Protein AF-A0A1M6YH19-F1 (afdb_monomer_lite)

Radius of gyration: 22.1 Å; chains: 1; bounding box: 50×41×59 Å

pLDDT: mean 83.83, std 13.68, range [42.66, 96.88]

Foldseek 3Di:
DDALVVVVVLVVLVFQFPDDALFWTWTAHQAPPGRDIDTGGPPDDRHRRPPVNPRDDPDDDDPDLLSLLVVLVVLCVVVVHDPQQLCVLLVHDPPPNVQSNDNPRPDDDDPSVSQSSCVSSPDDDDDGRDDDDSVRSRVNNVCNVVVVVVVVVVVVVVVCVVDDVVPDDDDPDDPPPPDDD

Sequence (181 aa):
MIDAKFLRTVQAAGWHIESASEEAVTGRCPAHGCQQCATLKPGGDIPAVDPDGHRDHRDIPVETFDDLRGHLRHRREQLGLTIKETEEIGGIAQDHLAKFEKDDSRRLPNAQTAIEWAQALGYEVVLRPGPMTALGLRTIADTRSKLKHRRRRFEIEAEWRAGPESERPKVGPKPKIYSSG

Secondary structure (DSSP, 8-state):
---HHHHHHHHHTTPEEEEE-SS-EEEE--STT---EEEE-TTS--PPP-TT--S---S----SHHHHHHHHHHHHHHTT--HHHHHHHHTPPTTSHHHHSSTT---PPPHHHHHHHHHHTTPPP-----PPPHHHHHHHHHHGGGHHHHHHHHHHHHHHHHS-GGGS---PPPP------

Organism: NCBI:txid337701

InterPro domains:
  IPR001387 Cro/C1-type, helix-turn-helix domain [PF01381] (72-124)
  IPR001387 Cro/C1-type, helix-turn-helix domain [PS50943] (72-128)
  IPR001387 Cro/C1-type, helix-turn-helix domain [SM00530] (71-128)
  IPR001387 Cro/C1-type, helix-turn-helix domain [cd00093] (72-125)
  IPR010982 Lambda repressor-like, DNA-binding domain superfamily [G3DSA:1.10.260.40] (62-127)
  IPR010982 Lambda repressor-like, DNA-binding domain superfamily [SSF47413] (67-125)

Structure (mmCIF, N/CA/C/O backbone):
data_AF-A0A1M6YH19-F1
#
_entry.id   AF-A0A1M6YH19-F1
#
loop_
_atom_site.group_PDB
_atom_site.id
_atom_site.type_symbol
_atom_site.label_atom_id
_atom_site.label_alt_id
_atom_site.label_comp_id
_atom_site.label_asym_id
_atom_site.label_entity_id
_atom_site.label_seq_id
_atom_site.pdbx_PDB_ins_code
_atom_site.Cartn_x
_atom_site.Cartn_y
_atom_site.Cartn_z
_atom_site.occupancy
_atom_site.B_iso_or_equiv
_atom_site.auth_seq_id
_atom_site.auth_comp_id
_atom_site.auth_asym_id
_atom_site.auth_atom_id
_atom_site.pdbx_PDB_model_num
ATOM 1 N N . MET A 1 1 ? -21.068 -2.373 22.839 1.00 74.00 1 MET A N 1
ATOM 2 C CA . MET A 1 1 ? -19.653 -1.994 22.644 1.00 74.00 1 MET A CA 1
ATOM 3 C C . MET A 1 1 ? -19.124 -2.773 21.454 1.00 74.00 1 MET A C 1
ATOM 5 O O . MET A 1 1 ? -19.485 -3.935 21.320 1.00 74.00 1 MET A O 1
ATOM 9 N N . ILE A 1 2 ? -18.340 -2.146 20.580 1.00 86.06 2 ILE A N 1
ATOM 10 C CA . ILE A 1 2 ? -17.706 -2.839 19.452 1.00 86.06 2 ILE A CA 1
ATOM 11 C C . ILE A 1 2 ? -16.665 -3.833 19.958 1.00 86.06 2 ILE A C 1
ATOM 13 O O . ILE A 1 2 ? -15.789 -3.471 20.741 1.00 86.06 2 ILE A O 1
ATOM 17 N N . ASP A 1 3 ? -16.737 -5.063 19.461 1.00 88.75 3 ASP A N 1
ATOM 18 C CA . ASP A 1 3 ? -15.756 -6.112 19.716 1.00 88.75 3 ASP A CA 1
ATOM 19 C C . ASP A 1 3 ? -15.116 -6.611 18.407 1.00 88.75 3 ASP A C 1
ATOM 21 O O . ASP A 1 3 ? -15.534 -6.273 17.295 1.00 88.75 3 ASP A O 1
ATOM 25 N N . ALA A 1 4 ? -14.070 -7.430 18.530 1.00 88.50 4 ALA A N 1
ATOM 26 C CA . ALA A 1 4 ? -13.365 -7.976 17.372 1.00 88.50 4 ALA A CA 1
ATOM 27 C C . ALA A 1 4 ? -14.233 -8.924 16.525 1.00 88.50 4 ALA A C 1
ATOM 29 O O . ALA A 1 4 ? -13.956 -9.097 15.338 1.00 88.50 4 ALA A O 1
ATOM 30 N N . LYS A 1 5 ? -15.267 -9.544 17.109 1.00 91.12 5 LYS A N 1
ATOM 31 C CA . LYS A 1 5 ? -16.179 -10.436 16.387 1.00 91.12 5 LYS A CA 1
ATOM 32 C C . LYS A 1 5 ? -17.040 -9.622 15.424 1.00 91.12 5 LYS A C 1
ATOM 34 O O . LYS A 1 5 ? -17.082 -9.950 14.244 1.00 91.12 5 LYS A O 1
ATOM 39 N N . PHE A 1 6 ? -17.626 -8.527 15.898 1.00 92.38 6 PHE A N 1
ATOM 40 C CA . PHE A 1 6 ? -18.400 -7.594 15.089 1.00 92.38 6 PHE A CA 1
ATOM 41 C C . PHE A 1 6 ? -17.571 -7.006 13.941 1.00 92.38 6 PHE A C 1
ATOM 43 O O . PHE A 1 6 ? -18.019 -7.016 12.798 1.00 92.38 6 PHE A O 1
ATOM 50 N N . LEU A 1 7 ? -16.335 -6.567 14.207 1.00 90.94 7 LEU A N 1
ATOM 51 C CA . LEU A 1 7 ? -15.454 -6.028 13.161 1.00 90.94 7 LEU A CA 1
ATOM 52 C C . LEU A 1 7 ? -15.162 -7.047 12.050 1.00 90.94 7 LEU A C 1
ATOM 54 O O . LEU A 1 7 ? -15.155 -6.691 10.873 1.00 90.94 7 LEU A O 1
ATOM 58 N N . ARG A 1 8 ? -14.967 -8.321 12.412 1.00 90.94 8 ARG A N 1
ATOM 59 C CA . ARG A 1 8 ? -14.806 -9.404 11.430 1.00 90.94 8 ARG A CA 1
ATOM 60 C C . ARG A 1 8 ? -16.075 -9.617 10.615 1.00 90.94 8 ARG A C 1
ATOM 62 O O . ARG A 1 8 ? -15.968 -9.823 9.415 1.00 90.94 8 ARG A O 1
ATOM 69 N N . THR A 1 9 ? -17.254 -9.546 11.234 1.00 91.31 9 THR A N 1
ATOM 70 C CA . THR A 1 9 ? -18.532 -9.646 10.511 1.00 91.31 9 THR A CA 1
ATOM 71 C C . THR A 1 9 ? -18.699 -8.504 9.508 1.00 91.31 9 THR A C 1
ATOM 73 O O . THR A 1 9 ? -19.100 -8.752 8.377 1.00 91.31 9 THR A O 1
ATOM 76 N N . VAL A 1 10 ? -18.321 -7.274 9.875 1.00 89.81 10 VAL A N 1
ATOM 77 C CA . VAL A 1 10 ? -18.332 -6.118 8.961 1.00 89.81 10 VAL A CA 1
ATOM 78 C C . VAL A 1 10 ? -17.432 -6.354 7.743 1.00 89.81 10 VAL A C 1
ATOM 80 O O . VAL A 1 10 ? -17.864 -6.133 6.615 1.00 89.81 10 VAL A O 1
ATOM 83 N N . GLN A 1 11 ? -16.208 -6.849 7.949 1.00 89.19 11 GLN A N 1
ATOM 84 C CA . GLN A 1 11 ? -15.308 -7.170 6.834 1.00 89.19 11 GLN A CA 1
ATOM 85 C C . GLN A 1 11 ? -15.783 -8.360 6.001 1.00 89.19 11 GLN A C 1
ATOM 87 O O . GLN A 1 11 ? -15.640 -8.337 4.784 1.00 89.19 11 GLN A O 1
ATOM 92 N N . ALA A 1 12 ? -16.360 -9.385 6.632 1.00 87.50 12 ALA A N 1
ATOM 93 C CA . ALA A 1 12 ? -16.920 -10.538 5.930 1.00 87.50 12 ALA A CA 1
ATOM 94 C C . ALA A 1 12 ? -18.102 -10.147 5.029 1.00 87.50 12 ALA A C 1
ATOM 96 O O . ALA A 1 12 ? -18.333 -10.793 4.016 1.00 87.50 12 ALA A O 1
ATOM 97 N N . ALA A 1 13 ? -18.808 -9.063 5.362 1.00 87.62 13 ALA A N 1
ATOM 98 C CA . ALA A 1 13 ? -19.829 -8.455 4.514 1.00 87.62 13 ALA A CA 1
ATOM 99 C C . ALA A 1 13 ? -19.253 -7.571 3.382 1.00 87.62 13 ALA A C 1
ATOM 101 O O . ALA A 1 13 ? -20.017 -6.912 2.682 1.00 87.62 13 ALA A O 1
ATOM 102 N N . GLY A 1 14 ? -17.926 -7.526 3.207 1.00 84.44 14 GLY A N 1
ATOM 103 C CA . GLY A 1 14 ? -17.247 -6.829 2.107 1.00 84.44 14 GLY A CA 1
ATOM 104 C C . GLY A 1 14 ? -16.881 -5.366 2.379 1.00 84.44 14 GLY A C 1
ATOM 105 O O . GLY A 1 14 ? -16.373 -4.685 1.490 1.00 84.44 14 GLY A O 1
ATOM 106 N N . TRP A 1 15 ? -17.110 -4.854 3.591 1.00 88.56 15 TRP A N 1
ATOM 107 C CA . TRP A 1 15 ? -16.772 -3.470 3.937 1.00 88.56 15 TRP A CA 1
ATOM 108 C C . TRP A 1 15 ? -15.300 -3.308 4.320 1.00 88.56 15 TRP A C 1
ATOM 110 O O . TRP A 1 15 ? -14.754 -4.069 5.123 1.00 88.56 15 TRP A O 1
ATOM 120 N N . HIS A 1 16 ? -14.675 -2.230 3.847 1.00 87.69 16 HIS A N 1
ATOM 121 C CA . HIS A 1 16 ? -13.377 -1.789 4.354 1.00 87.69 16 HIS A CA 1
ATOM 122 C C . HIS A 1 16 ? -13.573 -0.828 5.525 1.00 87.69 16 HIS A C 1
ATOM 124 O O . HIS A 1 16 ? -14.248 0.190 5.399 1.00 87.69 16 HIS A O 1
ATOM 130 N N . ILE A 1 17 ? -12.996 -1.14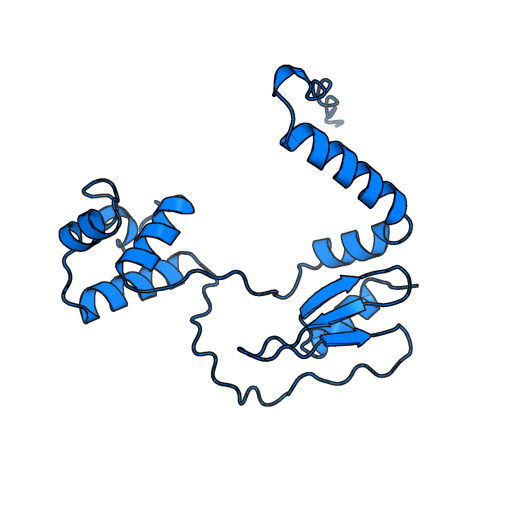7 6.683 1.00 89.81 17 ILE A N 1
ATOM 131 C CA . ILE A 1 17 ? -13.152 -0.330 7.892 1.00 89.81 17 ILE A CA 1
ATOM 132 C C . ILE A 1 17 ? -12.305 0.939 7.754 1.00 89.81 17 ILE A C 1
ATOM 134 O O . ILE A 1 17 ? -11.082 0.866 7.692 1.00 89.81 17 ILE A O 1
ATOM 138 N N . GLU A 1 18 ? -12.957 2.100 7.752 1.00 89.31 18 GLU A N 1
ATOM 139 C CA . GLU A 1 18 ? -12.299 3.4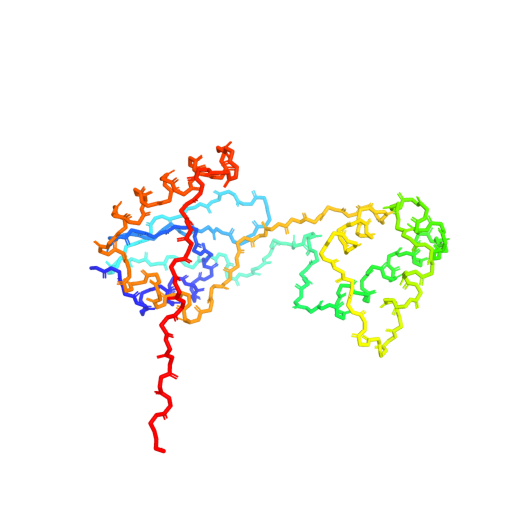10 7.671 1.00 89.31 18 GLU A CA 1
ATOM 140 C C . GLU A 1 18 ? -12.120 4.032 9.059 1.00 89.31 18 GLU A C 1
ATOM 142 O O . GLU A 1 18 ? -11.058 4.552 9.400 1.00 89.31 18 GLU A O 1
ATOM 147 N N . SER A 1 19 ? -13.152 3.946 9.901 1.00 88.00 19 SER A N 1
ATOM 148 C CA . SER A 1 19 ? -13.080 4.415 11.281 1.00 88.00 19 SER A CA 1
ATOM 149 C C . SER A 1 19 ? -13.955 3.579 12.212 1.00 88.00 19 SER A C 1
ATOM 151 O O . SER A 1 19 ? -14.875 2.887 11.782 1.00 88.00 19 SER A O 1
ATOM 153 N N . ALA A 1 20 ? -13.654 3.618 13.509 1.00 90.19 20 ALA A N 1
ATOM 154 C CA . ALA A 1 20 ? -14.432 2.921 14.526 1.00 90.19 20 ALA A CA 1
ATOM 155 C C . ALA A 1 20 ? -14.441 3.717 15.835 1.00 90.19 20 ALA A C 1
ATOM 157 O O . ALA A 1 20 ? -13.387 4.171 16.294 1.00 90.19 20 ALA A O 1
ATOM 158 N N . SER A 1 21 ? -15.620 3.850 16.437 1.00 89.50 21 SER A N 1
ATOM 159 C CA . SER A 1 21 ? -15.849 4.371 17.787 1.00 89.50 21 SER A CA 1
ATOM 160 C C . SER A 1 21 ? -16.115 3.218 18.769 1.00 89.50 21 SER A C 1
ATOM 162 O O . SER A 1 21 ? -15.846 2.059 18.460 1.00 89.50 21 SER A O 1
ATOM 164 N N . GLU A 1 22 ? -16.597 3.514 19.977 1.00 86.75 22 GLU A N 1
ATOM 165 C CA . GLU A 1 22 ? -17.048 2.483 20.928 1.00 86.75 22 GLU A CA 1
ATOM 166 C C . GLU A 1 22 ? -18.393 1.851 20.527 1.00 86.75 22 GLU A C 1
ATOM 168 O O . GLU A 1 22 ? -18.704 0.727 20.937 1.00 86.75 22 GLU A O 1
ATOM 173 N N . GLU A 1 23 ? -19.176 2.559 19.708 1.00 89.81 23 GLU A N 1
ATOM 174 C CA . GLU A 1 23 ? -20.575 2.236 19.405 1.00 89.81 23 GLU A CA 1
ATOM 175 C C . GLU A 1 23 ? -20.832 1.911 17.931 1.00 89.81 23 GLU A C 1
ATOM 177 O O . GLU A 1 23 ? -21.766 1.169 17.632 1.00 89.81 23 GLU A O 1
ATOM 182 N N . ALA A 1 24 ? -20.033 2.454 17.008 1.00 92.06 24 ALA A N 1
ATOM 183 C CA . ALA A 1 24 ? -20.241 2.295 15.572 1.00 92.06 24 ALA A CA 1
ATOM 184 C C . ALA A 1 24 ? -18.934 2.222 14.765 1.00 92.06 24 ALA A C 1
ATOM 186 O O . ALA A 1 24 ? -17.888 2.728 15.178 1.00 92.06 24 ALA A O 1
ATOM 187 N N . VAL A 1 25 ? -19.007 1.580 13.603 1.00 93.00 25 VAL A N 1
ATOM 188 C CA . VAL A 1 25 ? -17.930 1.449 12.616 1.00 93.00 25 VAL A CA 1
ATOM 189 C C . VAL A 1 25 ? -18.372 2.113 11.327 1.00 93.00 25 VAL A C 1
ATOM 191 O O . VAL A 1 25 ? -19.462 1.837 10.840 1.00 93.00 25 VAL A O 1
ATOM 194 N N . THR A 1 26 ? -17.524 2.959 10.758 1.00 92.44 26 THR A N 1
ATOM 195 C CA . THR A 1 26 ? -17.707 3.455 9.395 1.00 92.44 26 THR A CA 1
ATOM 196 C C . THR A 1 26 ? -16.995 2.505 8.441 1.00 92.44 26 THR A C 1
ATOM 198 O O . THR A 1 26 ? -15.766 2.394 8.473 1.00 92.44 26 THR A O 1
ATOM 201 N N . GLY A 1 27 ? -17.775 1.798 7.628 1.00 89.69 27 GLY A N 1
ATOM 202 C CA . GLY A 1 27 ? -17.296 0.978 6.521 1.00 89.69 27 GLY A CA 1
ATOM 203 C C . GLY A 1 27 ? -17.387 1.742 5.202 1.00 89.69 27 GLY A C 1
ATOM 204 O O . GLY A 1 27 ? -18.356 2.462 4.975 1.00 89.69 27 GLY A O 1
ATOM 205 N N . ARG A 1 28 ? -16.405 1.564 4.320 1.00 86.12 28 ARG A N 1
ATOM 206 C CA . ARG A 1 28 ? -16.368 2.107 2.959 1.00 86.12 28 ARG A CA 1
ATOM 207 C C . ARG A 1 28 ? -16.460 0.975 1.937 1.00 86.12 28 ARG A C 1
ATOM 209 O O . ARG A 1 28 ? -15.883 -0.095 2.140 1.00 86.12 28 ARG A O 1
ATOM 216 N N . CYS A 1 29 ? -17.186 1.222 0.851 1.00 84.12 29 CYS A N 1
ATOM 217 C CA . CYS A 1 29 ? -17.247 0.308 -0.285 1.00 84.12 29 CYS A CA 1
ATOM 218 C C . CYS A 1 29 ? -15.858 0.196 -0.960 1.00 84.12 29 CYS A C 1
ATOM 220 O O . CYS A 1 29 ? -15.220 1.223 -1.196 1.00 84.12 29 CYS A O 1
ATOM 222 N N . PRO A 1 30 ? -15.378 -1.015 -1.291 1.00 75.25 30 PRO A N 1
ATOM 223 C CA . PRO A 1 30 ? -14.093 -1.235 -1.951 1.00 75.25 30 PRO A CA 1
ATOM 224 C C . PRO A 1 30 ? -14.108 -0.907 -3.454 1.00 75.25 30 PRO A C 1
ATOM 226 O O . PRO A 1 30 ? -13.043 -0.841 -4.067 1.00 75.25 30 PRO A O 1
ATOM 229 N N . ALA A 1 31 ? -15.285 -0.720 -4.063 1.00 72.69 31 ALA A N 1
ATOM 230 C CA . ALA A 1 31 ? -15.406 -0.476 -5.496 1.00 72.69 31 ALA A CA 1
ATOM 231 C C . ALA A 1 31 ? -14.846 0.897 -5.907 1.00 72.69 31 ALA A C 1
ATOM 233 O O . ALA A 1 31 ? -15.076 1.912 -5.245 1.00 72.69 31 ALA A O 1
ATOM 234 N N . HIS A 1 32 ? -14.149 0.936 -7.044 1.00 64.38 32 HIS A N 1
ATOM 235 C CA . HIS A 1 32 ? -13.526 2.154 -7.562 1.00 64.38 32 HIS A CA 1
ATOM 236 C C . HIS A 1 32 ? -14.574 3.233 -7.889 1.00 64.38 32 HIS A C 1
ATOM 238 O O . HIS A 1 32 ? -15.628 2.948 -8.457 1.00 64.38 32 HIS A O 1
ATOM 244 N N . GLY A 1 33 ? -14.297 4.482 -7.500 1.00 61.66 33 GLY A N 1
ATOM 245 C CA . GLY A 1 33 ? -15.217 5.614 -7.667 1.00 61.66 33 GLY A CA 1
ATOM 246 C C . GLY A 1 33 ? -16.463 5.572 -6.770 1.00 61.66 33 GLY A C 1
ATOM 247 O O . GLY A 1 33 ? -17.231 6.533 -6.747 1.00 61.66 33 GLY A O 1
ATOM 248 N N . CYS A 1 34 ? -16.666 4.501 -5.995 1.00 71.88 34 CYS A N 1
ATOM 249 C CA . CYS A 1 34 ? -17.765 4.415 -5.048 1.00 71.88 34 CYS A CA 1
ATOM 250 C C . CYS A 1 34 ? -17.408 5.178 -3.768 1.00 71.88 34 CYS A C 1
ATOM 252 O O . CYS A 1 34 ? -16.523 4.792 -3.008 1.00 71.88 34 CYS A O 1
ATOM 254 N N . GLN A 1 35 ? -18.122 6.270 -3.504 1.00 74.25 35 GLN A N 1
ATOM 255 C CA . GLN A 1 35 ? -17.960 7.051 -2.272 1.00 74.25 35 GLN A CA 1
ATOM 256 C C . GLN A 1 35 ? -18.895 6.584 -1.148 1.00 74.25 35 GLN A C 1
ATOM 258 O O . GLN A 1 35 ? -18.994 7.233 -0.106 1.00 74.25 35 GLN A O 1
ATOM 263 N N . GLN A 1 36 ? -19.592 5.463 -1.347 1.00 82.31 36 GLN A N 1
ATOM 264 C CA . GLN A 1 36 ? -20.559 4.972 -0.380 1.00 82.31 36 GLN A CA 1
ATOM 265 C C . GLN A 1 36 ? -19.860 4.535 0.909 1.00 82.31 36 GLN A C 1
ATOM 267 O O . GLN A 1 36 ? -18.978 3.670 0.913 1.00 82.31 36 GLN A O 1
ATOM 272 N N . CYS A 1 37 ? -20.305 5.139 2.006 1.00 86.38 37 CYS A N 1
ATOM 273 C CA . CYS A 1 37 ? -19.888 4.823 3.360 1.00 86.38 37 CYS A CA 1
ATOM 274 C C . CYS A 1 37 ? -21.126 4.460 4.184 1.00 86.38 37 CYS A C 1
ATOM 276 O O . CYS A 1 37 ? -22.186 5.066 4.017 1.00 86.38 37 CYS A O 1
ATOM 278 N N . ALA A 1 38 ? -20.993 3.486 5.076 1.00 89.69 38 ALA A N 1
ATOM 279 C CA . ALA A 1 38 ? -22.058 3.040 5.962 1.00 89.69 38 ALA A CA 1
ATOM 280 C C . ALA A 1 38 ? -21.597 3.093 7.418 1.00 89.69 38 ALA A C 1
ATOM 282 O O . ALA A 1 38 ? -20.497 2.651 7.750 1.00 89.69 38 ALA A O 1
ATOM 283 N N . THR A 1 39 ? -22.458 3.607 8.297 1.00 93.56 39 THR A N 1
ATOM 284 C CA . THR A 1 39 ? -22.249 3.561 9.749 1.00 93.56 39 THR A CA 1
ATOM 285 C C . THR A 1 39 ? -22.956 2.333 10.310 1.00 93.56 39 THR A C 1
ATOM 287 O O . THR A 1 39 ? -24.181 2.289 10.382 1.00 93.56 39 THR A O 1
ATOM 290 N N . LEU A 1 40 ? -22.173 1.340 10.714 1.00 93.56 40 LEU A N 1
ATOM 291 C CA . LEU A 1 40 ? -22.609 0.018 11.147 1.00 93.56 40 LEU A CA 1
ATOM 292 C C . LEU A 1 40 ? -22.526 -0.083 12.673 1.00 93.56 40 LEU A C 1
ATOM 294 O O . LEU A 1 40 ? -21.518 0.303 13.270 1.00 93.56 40 LEU A O 1
ATOM 298 N N . LYS A 1 41 ? -23.571 -0.615 13.313 1.00 93.50 41 LYS A N 1
ATOM 299 C CA . LYS A 1 41 ? -23.663 -0.750 14.777 1.00 93.50 41 LYS A CA 1
ATOM 300 C C . LYS A 1 41 ? -23.808 -2.219 15.193 1.00 93.50 41 LYS A C 1
ATOM 302 O O . LYS A 1 41 ? -24.486 -2.968 14.490 1.00 93.50 41 LYS A O 1
ATOM 307 N N . PRO A 1 42 ? -23.233 -2.640 16.335 1.00 90.38 42 PRO A N 1
ATOM 308 C CA . PRO A 1 42 ? -23.459 -3.977 16.876 1.00 90.38 42 PRO A CA 1
ATOM 309 C C . PRO A 1 42 ? -24.952 -4.264 17.087 1.00 90.38 42 PRO A C 1
ATOM 311 O O . PRO A 1 42 ? -25.662 -3.436 17.653 1.00 90.38 42 PRO A O 1
ATOM 314 N N . GLY A 1 43 ? -25.411 -5.438 16.647 1.00 87.19 43 GLY A N 1
ATOM 315 C CA . GLY A 1 43 ? -26.811 -5.868 16.759 1.00 87.19 43 GLY A CA 1
ATOM 316 C C . GLY A 1 43 ? -27.756 -5.320 15.683 1.00 87.19 43 GLY A C 1
ATOM 317 O O . GLY A 1 43 ? -28.916 -5.715 15.670 1.00 87.19 43 GLY A O 1
ATOM 318 N N . GLY A 1 44 ? -27.285 -4.440 14.792 1.00 86.12 44 GLY A N 1
ATOM 319 C CA . GLY A 1 44 ? -28.023 -4.033 13.594 1.00 86.12 44 GLY A CA 1
ATOM 320 C C . GLY A 1 44 ? -27.678 -4.893 12.378 1.00 86.12 44 GLY A C 1
ATOM 321 O O . GLY A 1 44 ? -26.650 -5.576 12.367 1.00 86.12 44 GLY A O 1
ATOM 322 N N . ASP A 1 45 ? -28.514 -4.818 11.343 1.00 87.62 45 ASP A N 1
ATOM 323 C CA . ASP A 1 45 ? -28.252 -5.486 10.069 1.00 87.62 45 ASP A CA 1
ATOM 324 C C . ASP A 1 45 ? -27.013 -4.892 9.388 1.00 87.62 45 ASP A C 1
ATOM 326 O O . ASP A 1 45 ? -26.866 -3.672 9.259 1.00 87.62 45 ASP A O 1
ATOM 330 N N . ILE A 1 46 ? -26.110 -5.770 8.946 1.00 90.00 46 ILE A N 1
ATOM 331 C CA . ILE A 1 46 ? -24.927 -5.401 8.167 1.00 90.00 46 ILE A CA 1
ATOM 332 C C . ILE A 1 46 ? -25.224 -5.767 6.709 1.00 90.00 46 ILE A C 1
ATOM 334 O O . ILE A 1 46 ? -25.170 -6.951 6.373 1.00 90.00 46 ILE A O 1
ATOM 338 N N . PRO A 1 47 ? -25.552 -4.794 5.840 1.00 88.31 47 PRO A N 1
ATOM 339 C CA . PRO A 1 47 ? -25.801 -5.084 4.435 1.00 88.31 47 PRO A CA 1
ATOM 340 C C . PRO A 1 47 ? -24.518 -5.590 3.775 1.00 88.31 47 PRO A C 1
ATOM 342 O O . PRO A 1 47 ? -23.433 -5.069 4.046 1.00 88.31 47 PRO A O 1
ATOM 345 N N . ALA A 1 48 ? -24.644 -6.580 2.893 1.00 85.00 48 ALA A N 1
ATOM 346 C CA . ALA A 1 48 ? -23.536 -6.996 2.047 1.00 85.00 48 ALA A CA 1
ATOM 347 C C . ALA A 1 48 ? -23.184 -5.864 1.072 1.00 85.00 48 ALA A C 1
ATOM 349 O O . ALA A 1 48 ? -24.064 -5.267 0.447 1.00 85.00 48 ALA A O 1
ATOM 350 N N . VAL A 1 49 ? -21.895 -5.558 0.951 1.00 79.94 49 VAL A N 1
ATOM 351 C CA . VAL A 1 49 ? -21.381 -4.783 -0.176 1.00 79.94 49 VAL A CA 1
ATOM 352 C C . VAL A 1 49 ? -21.535 -5.644 -1.425 1.00 79.94 49 VAL A C 1
ATOM 354 O O . VAL A 1 49 ? -21.154 -6.807 -1.372 1.00 79.94 49 VAL A O 1
ATOM 357 N N . ASP A 1 50 ? -22.102 -5.058 -2.490 1.00 69.50 50 ASP A N 1
ATOM 358 C CA . ASP A 1 50 ? -22.272 -5.614 -3.847 1.00 69.50 50 ASP A CA 1
ATOM 359 C C . ASP A 1 50 ? -21.557 -6.973 -4.053 1.00 69.50 50 ASP A C 1
ATOM 361 O O . ASP A 1 50 ? -20.343 -6.994 -4.285 1.00 69.50 50 ASP A O 1
ATOM 365 N N . PRO A 1 51 ? -22.276 -8.099 -3.879 1.00 52.44 51 PRO A N 1
ATOM 366 C CA . PRO A 1 51 ? -21.672 -9.427 -3.777 1.00 52.44 51 PRO A CA 1
ATOM 367 C C . PRO A 1 51 ? -21.111 -9.935 -5.108 1.00 52.44 51 PRO A C 1
ATOM 369 O O . PRO A 1 51 ? -20.274 -10.837 -5.107 1.00 52.44 51 PRO A O 1
ATOM 372 N N . ASP A 1 52 ? -21.542 -9.348 -6.226 1.00 51.19 52 ASP A N 1
ATOM 373 C CA . ASP A 1 52 ? -21.252 -9.854 -7.565 1.00 51.19 52 ASP A CA 1
ATOM 374 C C . ASP A 1 52 ? -20.025 -9.188 -8.206 1.00 51.19 52 ASP A C 1
ATOM 376 O O . ASP A 1 52 ? -19.636 -9.537 -9.320 1.00 51.19 52 ASP A O 1
ATOM 380 N N . GLY A 1 53 ? -19.385 -8.230 -7.519 1.00 53.00 53 GLY A N 1
ATOM 381 C CA . GLY A 1 53 ? -18.091 -7.676 -7.934 1.00 53.00 53 GLY A CA 1
ATOM 382 C C . GLY A 1 53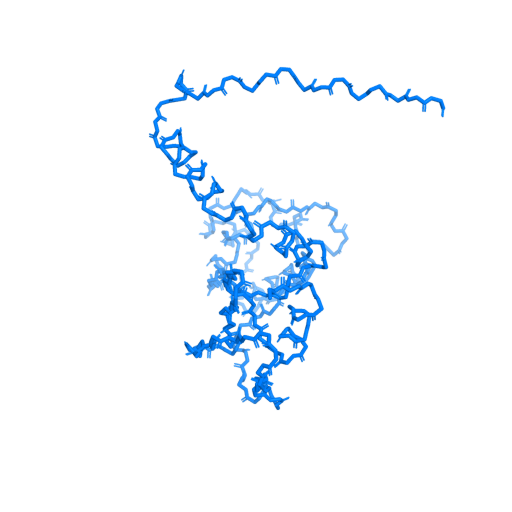 ? -18.087 -7.032 -9.327 1.00 53.00 53 GLY A C 1
ATOM 383 O O . GLY A 1 53 ? -17.021 -6.794 -9.885 1.00 53.00 53 GLY A O 1
ATOM 384 N N . HIS A 1 54 ? -19.261 -6.716 -9.888 1.00 51.50 54 HIS A N 1
ATOM 385 C CA . HIS A 1 54 ? -19.457 -6.269 -11.273 1.00 51.50 54 HIS A CA 1
ATOM 386 C C . HIS A 1 54 ? -18.860 -4.891 -11.608 1.00 51.50 54 HIS A C 1
ATOM 388 O O . HIS A 1 54 ? -19.122 -4.332 -12.672 1.00 51.50 54 HIS A O 1
ATOM 394 N N . ARG A 1 55 ? -18.061 -4.306 -10.716 1.00 52.22 55 ARG A N 1
ATOM 395 C CA . ARG A 1 55 ? -17.412 -3.016 -10.937 1.00 52.22 55 ARG A CA 1
ATOM 396 C C . ARG A 1 55 ? -15.935 -3.259 -11.171 1.00 52.22 55 ARG A C 1
ATOM 398 O O . ARG A 1 55 ? -15.150 -3.207 -10.227 1.00 52.22 55 ARG A O 1
ATOM 405 N N . ASP A 1 56 ? -15.619 -3.522 -12.439 1.00 49.97 56 ASP A N 1
ATOM 406 C CA . ASP A 1 56 ? -14.270 -3.656 -12.989 1.00 49.97 56 ASP A CA 1
ATOM 407 C C . ASP A 1 56 ? -13.289 -2.739 -12.257 1.00 49.97 56 ASP A C 1
ATOM 409 O O . ASP A 1 56 ? -13.332 -1.505 -12.363 1.00 49.97 56 ASP A O 1
ATOM 413 N N . HIS A 1 57 ? -12.390 -3.350 -11.494 1.00 52.34 57 HIS A N 1
ATOM 414 C CA . HIS A 1 57 ? -11.248 -2.639 -10.960 1.00 52.34 57 HIS A CA 1
ATOM 415 C C . HIS A 1 57 ? -10.351 -2.287 -12.151 1.00 52.34 57 HIS A C 1
ATOM 417 O O . HIS A 1 57 ? -9.622 -3.127 -12.662 1.00 52.34 57 HIS A O 1
ATOM 423 N N . ARG A 1 58 ? -10.400 -1.027 -12.604 1.00 60.34 58 ARG A N 1
ATOM 424 C CA . ARG A 1 58 ? -9.368 -0.470 -13.503 1.00 60.34 58 ARG A CA 1
ATOM 425 C C . ARG A 1 58 ? -7.978 -0.478 -12.857 1.00 60.34 58 ARG A C 1
ATOM 427 O O . ARG A 1 58 ? -6.975 -0.342 -13.547 1.00 60.34 58 ARG A O 1
ATOM 434 N N . ASP A 1 59 ? -7.945 -0.628 -11.539 1.00 73.88 59 ASP A N 1
ATOM 435 C CA . ASP A 1 59 ? -6.744 -0.628 -10.728 1.00 73.88 59 ASP A CA 1
ATOM 436 C C . ASP A 1 59 ? -6.148 -2.034 -10.642 1.00 73.88 59 ASP A C 1
ATOM 438 O O . ASP A 1 59 ? -6.866 -3.009 -10.422 1.00 73.88 59 ASP A O 1
ATOM 442 N N . 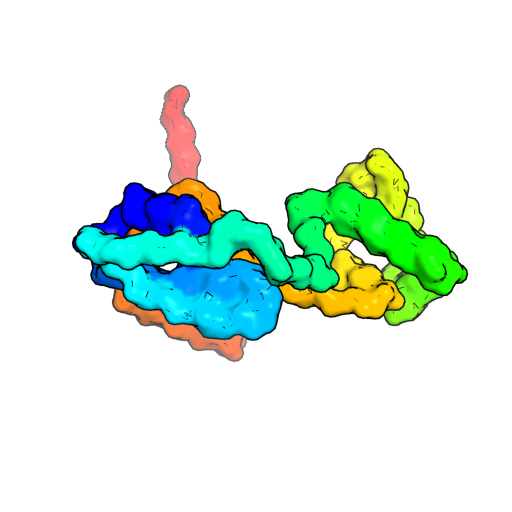ILE A 1 60 ? -4.823 -2.126 -10.732 1.00 81.44 60 ILE A N 1
ATOM 443 C CA . ILE A 1 60 ? -4.098 -3.389 -10.590 1.00 81.44 60 ILE A CA 1
ATOM 444 C C . ILE A 1 60 ? -3.812 -3.641 -9.102 1.00 81.44 60 ILE A C 1
ATOM 446 O O . ILE A 1 60 ? -3.076 -2.860 -8.492 1.00 81.44 60 ILE A O 1
ATOM 450 N N . PRO A 1 61 ? -4.381 -4.694 -8.484 1.00 84.44 61 PRO A N 1
ATOM 451 C CA . PRO A 1 61 ? -3.995 -5.078 -7.135 1.00 84.44 61 PRO A CA 1
ATOM 452 C C . PRO A 1 61 ? -2.564 -5.625 -7.146 1.00 84.44 61 PRO A C 1
ATOM 454 O O . PRO A 1 61 ? -2.191 -6.412 -8.012 1.00 84.44 61 PRO A O 1
ATOM 457 N N . VAL A 1 62 ? -1.771 -5.200 -6.168 1.00 88.81 62 VAL A N 1
ATOM 458 C CA . VAL A 1 62 ? -0.389 -5.640 -5.970 1.00 88.81 62 VAL A CA 1
ATOM 459 C C . VAL A 1 62 ? -0.279 -6.147 -4.539 1.00 88.81 62 VAL A C 1
ATOM 461 O O . VAL A 1 62 ? -0.409 -5.361 -3.598 1.00 88.81 62 VAL A O 1
ATOM 464 N N . GLU A 1 63 ? -0.069 -7.451 -4.368 1.00 88.06 63 GLU A N 1
ATOM 465 C CA . GLU A 1 63 ? 0.071 -8.077 -3.046 1.00 88.06 63 GLU A CA 1
ATOM 466 C C . GLU A 1 63 ? 1.541 -8.270 -2.671 1.00 88.06 63 GLU A C 1
ATOM 468 O O . GLU A 1 63 ? 1.924 -8.146 -1.505 1.00 88.06 63 GLU A O 1
ATOM 473 N N . THR A 1 64 ? 2.378 -8.533 -3.673 1.00 90.12 64 THR A N 1
ATOM 474 C CA . THR A 1 64 ? 3.808 -8.778 -3.518 1.00 90.12 64 THR A CA 1
ATOM 475 C C . THR A 1 64 ? 4.638 -7.868 -4.416 1.00 90.12 64 THR A C 1
ATOM 477 O O . THR A 1 64 ? 4.162 -7.275 -5.386 1.00 90.12 64 THR A O 1
ATOM 480 N N . PHE A 1 65 ? 5.932 -7.765 -4.108 1.00 90.19 65 PHE A N 1
ATOM 481 C CA . PHE A 1 65 ? 6.858 -7.081 -5.006 1.00 90.19 65 PHE A CA 1
ATOM 482 C C . PHE A 1 65 ? 7.002 -7.807 -6.351 1.00 90.19 65 PHE A C 1
ATOM 484 O O . PHE A 1 65 ? 7.206 -7.153 -7.371 1.00 90.19 65 PHE A O 1
ATOM 491 N N . ASP A 1 66 ? 6.864 -9.133 -6.377 1.00 90.19 66 ASP A N 1
ATOM 492 C CA . ASP A 1 66 ? 6.961 -9.902 -7.616 1.00 90.19 66 ASP A CA 1
ATOM 493 C C . ASP A 1 66 ? 5.815 -9.571 -8.576 1.00 90.19 66 ASP A C 1
ATOM 495 O O . ASP A 1 66 ? 6.067 -9.426 -9.777 1.00 90.19 66 ASP A O 1
ATOM 499 N N . ASP A 1 67 ? 4.605 -9.347 -8.047 1.00 90.94 67 ASP A N 1
ATOM 500 C CA . ASP A 1 67 ? 3.451 -8.871 -8.821 1.00 90.94 67 ASP A CA 1
ATOM 501 C C . ASP A 1 67 ? 3.744 -7.499 -9.435 1.00 90.94 67 ASP A C 1
ATOM 503 O O . ASP A 1 67 ? 3.587 -7.301 -10.643 1.00 90.94 67 ASP A O 1
ATOM 507 N N . LEU A 1 68 ? 4.241 -6.563 -8.613 1.00 92.88 68 LEU A N 1
ATOM 508 C CA . LEU A 1 68 ? 4.606 -5.217 -9.055 1.00 92.88 68 LEU A CA 1
ATOM 509 C C . LEU A 1 68 ? 5.662 -5.268 -10.161 1.00 92.88 68 LEU A C 1
ATOM 511 O O . LEU A 1 68 ? 5.495 -4.663 -11.216 1.00 92.88 68 LEU A O 1
ATOM 515 N N . ARG A 1 69 ? 6.746 -6.013 -9.929 1.00 93.44 69 ARG A N 1
ATOM 516 C CA . ARG A 1 69 ? 7.859 -6.177 -10.867 1.00 93.44 69 ARG A CA 1
ATOM 517 C C . ARG A 1 69 ? 7.378 -6.755 -12.191 1.00 93.44 69 ARG A C 1
ATOM 519 O O . ARG A 1 69 ? 7.742 -6.235 -13.243 1.00 93.44 69 ARG A O 1
ATOM 526 N N . GLY A 1 70 ? 6.600 -7.838 -12.149 1.00 93.31 70 GLY A N 1
ATOM 527 C CA . GLY A 1 70 ? 6.046 -8.469 -13.344 1.00 93.31 70 GLY A CA 1
ATOM 528 C C . GLY A 1 70 ? 5.203 -7.485 -14.149 1.00 93.31 70 GLY A C 1
ATOM 529 O O . GLY A 1 70 ? 5.394 -7.353 -15.358 1.00 93.31 70 GLY A O 1
ATOM 530 N N . HIS A 1 71 ? 4.348 -6.731 -13.461 1.00 94.25 71 HIS A N 1
ATOM 531 C CA . HIS A 1 71 ? 3.469 -5.755 -14.086 1.00 94.25 71 HIS A CA 1
ATOM 532 C C . HIS A 1 71 ? 4.225 -4.577 -14.717 1.00 94.25 71 HIS A C 1
ATOM 534 O O . HIS A 1 71 ? 4.019 -4.266 -15.891 1.00 94.25 71 HIS A O 1
ATOM 540 N N . LEU A 1 72 ? 5.128 -3.938 -13.968 1.00 95.25 72 LEU A N 1
ATOM 541 C CA . LEU A 1 72 ? 5.877 -2.773 -14.445 1.00 95.25 72 LEU A CA 1
ATOM 542 C C . LEU A 1 72 ? 6.833 -3.135 -15.588 1.00 95.25 72 LEU A C 1
ATOM 544 O O . LEU A 1 72 ? 6.896 -2.410 -16.579 1.00 95.25 72 LEU A O 1
ATOM 548 N N . ARG A 1 73 ? 7.509 -4.288 -15.516 1.00 95.81 73 ARG A N 1
ATOM 549 C CA . ARG A 1 73 ? 8.332 -4.799 -16.625 1.00 95.81 73 ARG A CA 1
ATOM 550 C C . ARG A 1 73 ? 7.500 -5.016 -17.884 1.00 95.81 73 ARG A C 1
ATOM 552 O O . ARG A 1 73 ? 7.864 -4.521 -18.948 1.00 95.81 73 ARG A O 1
ATOM 559 N N . HIS A 1 74 ? 6.362 -5.699 -17.757 1.00 95.12 74 HIS A N 1
ATOM 560 C CA . HIS A 1 74 ? 5.477 -5.931 -18.893 1.00 95.12 74 HIS A CA 1
ATOM 561 C C . HIS A 1 74 ? 4.997 -4.611 -19.506 1.00 95.12 74 HIS A C 1
ATOM 563 O O . HIS A 1 74 ? 5.009 -4.451 -20.725 1.00 95.12 74 HIS A O 1
ATOM 569 N N . ARG A 1 75 ? 4.635 -3.626 -18.674 1.00 94.62 75 ARG A N 1
ATOM 570 C CA . ARG A 1 75 ? 4.240 -2.299 -19.153 1.00 94.62 75 ARG A CA 1
ATOM 571 C C . ARG A 1 75 ? 5.373 -1.589 -19.890 1.00 94.62 75 ARG A C 1
ATOM 573 O O . ARG A 1 75 ? 5.130 -1.023 -20.953 1.00 94.62 75 ARG A O 1
ATOM 580 N N . ARG A 1 76 ? 6.592 -1.618 -19.350 1.00 96.88 76 ARG A N 1
ATOM 581 C CA . ARG A 1 76 ? 7.778 -1.041 -19.998 1.00 96.88 76 ARG A CA 1
ATOM 582 C C . ARG A 1 76 ? 7.980 -1.630 -21.395 1.00 96.88 76 ARG A C 1
ATOM 584 O O . ARG A 1 76 ? 8.168 -0.886 -22.354 1.00 96.88 76 ARG A O 1
ATOM 591 N N . GLU A 1 77 ? 7.882 -2.952 -21.514 1.00 96.69 77 GLU A N 1
ATOM 592 C CA . GLU A 1 77 ? 8.000 -3.671 -22.787 1.00 96.69 77 GLU A CA 1
ATOM 593 C C . GLU A 1 77 ? 6.870 -3.322 -23.764 1.00 96.69 77 GLU A C 1
ATOM 595 O O . GLU A 1 77 ? 7.138 -3.083 -24.939 1.00 96.69 77 GLU A O 1
ATOM 600 N N . GLN A 1 78 ? 5.625 -3.201 -23.288 1.00 94.44 78 GLN A N 1
ATOM 601 C CA . GLN A 1 78 ? 4.495 -2.742 -24.108 1.00 94.44 78 GLN A CA 1
ATOM 602 C C . GLN A 1 78 ? 4.686 -1.322 -24.654 1.00 94.44 78 GLN A C 1
ATOM 604 O O . GLN A 1 78 ? 4.235 -1.021 -25.756 1.00 94.44 78 GLN A O 1
ATOM 609 N N . LEU A 1 79 ? 5.325 -0.444 -23.878 1.00 91.06 79 LEU A N 1
ATOM 610 C CA . LEU A 1 79 ? 5.642 0.925 -24.285 1.00 91.06 79 LEU A CA 1
ATOM 611 C C . LEU A 1 79 ? 6.882 1.004 -25.190 1.00 91.06 79 LEU A C 1
ATOM 613 O O . LEU A 1 79 ? 7.198 2.083 -25.682 1.00 91.06 79 LEU A O 1
ATOM 617 N N . GLY A 1 80 ? 7.584 -0.113 -25.414 1.00 92.88 80 GLY A N 1
ATOM 618 C CA . GLY A 1 80 ? 8.803 -0.156 -26.222 1.00 92.88 80 GLY A CA 1
ATOM 619 C C . GLY A 1 80 ? 9.997 0.559 -25.584 1.00 92.88 80 GLY A C 1
ATOM 620 O O . GLY A 1 80 ? 10.934 0.907 -26.295 1.00 92.88 80 GLY A O 1
ATOM 621 N N . LEU A 1 81 ? 9.970 0.786 -24.267 1.00 93.25 81 LEU A N 1
ATOM 622 C CA . LEU A 1 81 ? 11.017 1.514 -23.555 1.00 93.25 81 LEU A CA 1
ATOM 623 C C . LEU A 1 81 ? 12.138 0.576 -23.112 1.00 93.25 81 LEU A C 1
ATOM 625 O O . LEU A 1 81 ? 11.913 -0.507 -22.558 1.00 93.25 81 LEU A O 1
ATOM 629 N N . THR A 1 82 ? 13.375 1.019 -23.283 1.00 96.75 82 THR A N 1
ATOM 630 C CA . THR A 1 82 ? 14.532 0.374 -22.669 1.00 96.75 82 THR A CA 1
ATOM 631 C C . THR A 1 82 ? 14.579 0.659 -21.167 1.00 96.75 82 THR A C 1
ATOM 633 O O . THR A 1 82 ? 13.963 1.594 -20.646 1.00 96.75 82 THR A O 1
ATOM 636 N N . ILE A 1 83 ? 15.351 -0.156 -20.446 1.00 96.31 83 ILE A N 1
ATOM 637 C CA . ILE A 1 83 ? 15.616 0.058 -19.019 1.00 96.31 83 ILE A CA 1
ATOM 638 C C . ILE A 1 83 ? 16.226 1.446 -18.786 1.00 96.31 83 ILE A C 1
ATOM 640 O O . ILE A 1 83 ? 15.767 2.172 -17.911 1.00 96.31 83 ILE A O 1
ATOM 644 N N . LYS A 1 84 ? 17.210 1.826 -19.608 1.00 96.06 84 LYS A N 1
ATOM 645 C CA . LYS A 1 84 ? 17.918 3.103 -19.491 1.00 96.06 84 LYS A CA 1
ATOM 646 C C . LYS A 1 84 ? 16.984 4.299 -19.690 1.00 96.06 84 LYS A C 1
ATOM 648 O O . LYS A 1 84 ? 17.008 5.217 -18.883 1.00 96.06 84 LYS A O 1
ATOM 653 N N . GLU A 1 85 ? 16.127 4.267 -20.710 1.00 94.81 85 GLU A N 1
ATOM 654 C CA . GLU A 1 85 ? 15.136 5.332 -20.935 1.00 94.81 85 GLU A CA 1
ATOM 655 C C . GLU A 1 85 ? 14.156 5.439 -19.763 1.00 94.81 85 GLU A C 1
ATOM 657 O O . GLU A 1 85 ? 13.816 6.535 -19.335 1.00 94.81 85 GLU A O 1
ATOM 662 N N . THR A 1 86 ? 13.738 4.304 -19.197 1.00 96.19 86 THR A N 1
ATOM 663 C CA . THR A 1 86 ? 12.837 4.296 -18.034 1.00 96.19 86 THR A CA 1
ATOM 664 C C . THR A 1 86 ? 13.515 4.891 -16.797 1.00 96.19 86 THR A C 1
ATOM 666 O O . THR A 1 86 ? 12.890 5.650 -16.057 1.00 96.19 86 THR A O 1
ATOM 669 N N . GLU A 1 87 ? 14.796 4.579 -16.577 1.00 96.31 87 GLU A N 1
ATOM 670 C CA . GLU A 1 87 ? 15.594 5.167 -15.497 1.00 96.31 87 GLU A CA 1
ATOM 671 C C . GLU A 1 87 ? 15.737 6.683 -15.664 1.00 96.31 87 GLU A C 1
ATOM 673 O O . GLU A 1 87 ? 15.515 7.427 -14.711 1.00 96.31 87 GLU A O 1
ATOM 678 N N . GLU A 1 88 ? 16.025 7.147 -16.881 1.00 95.75 88 GLU A N 1
ATOM 679 C CA . GLU A 1 88 ? 16.142 8.572 -17.203 1.00 95.75 88 GLU A CA 1
ATOM 680 C C . GLU A 1 88 ? 14.817 9.325 -17.000 1.00 95.75 88 GLU A C 1
ATOM 682 O O . GLU A 1 88 ? 14.810 10.385 -16.375 1.00 95.75 88 GLU A O 1
ATOM 687 N N . ILE A 1 89 ? 13.691 8.765 -17.458 1.00 92.62 89 ILE A N 1
ATOM 688 C CA . ILE A 1 89 ? 12.354 9.358 -17.284 1.00 92.62 89 ILE A CA 1
ATOM 689 C C . ILE A 1 89 ? 11.985 9.461 -15.798 1.00 92.62 89 ILE A C 1
ATOM 691 O O . ILE A 1 89 ? 11.449 10.479 -15.362 1.00 92.62 89 ILE A O 1
ATOM 695 N N . GLY A 1 90 ? 12.258 8.411 -15.021 1.00 91.00 90 GLY A N 1
ATOM 696 C CA . GLY A 1 90 ? 11.907 8.342 -13.601 1.00 91.00 90 GLY A CA 1
ATOM 697 C C . GLY A 1 90 ? 12.885 9.049 -12.662 1.00 91.00 90 GLY A C 1
ATOM 698 O O . GLY A 1 90 ? 12.645 9.063 -11.458 1.00 91.00 90 GLY A O 1
ATOM 699 N N . GLY A 1 91 ? 14.002 9.585 -13.169 1.00 92.44 91 GLY A N 1
ATOM 700 C CA . GLY A 1 91 ? 15.083 10.105 -12.325 1.00 92.44 91 GLY A CA 1
ATOM 701 C C . GLY A 1 91 ? 15.752 9.026 -11.459 1.00 92.44 91 GLY A C 1
ATOM 702 O O . GLY A 1 91 ? 16.312 9.331 -10.406 1.00 92.44 91 GLY A O 1
ATOM 703 N N . ILE A 1 92 ? 15.687 7.761 -11.884 1.00 93.81 92 ILE A N 1
ATOM 704 C CA . ILE A 1 92 ? 16.230 6.611 -11.159 1.00 93.81 92 ILE A CA 1
ATOM 705 C C . ILE A 1 92 ? 17.718 6.471 -11.492 1.00 93.81 92 ILE A C 1
ATOM 707 O O . ILE A 1 92 ? 18.149 6.661 -12.627 1.00 93.81 92 ILE A O 1
ATOM 711 N N . ALA A 1 93 ? 18.527 6.113 -10.493 1.00 90.81 93 ALA A N 1
ATOM 712 C CA . ALA A 1 93 ? 19.950 5.863 -10.697 1.00 90.81 93 ALA A CA 1
ATOM 713 C C . ALA A 1 93 ? 20.198 4.738 -11.720 1.00 90.81 93 ALA A C 1
ATOM 715 O O . ALA A 1 93 ? 19.522 3.711 -11.706 1.00 90.81 93 ALA A O 1
ATOM 716 N N . GLN A 1 94 ? 21.219 4.923 -12.556 1.00 89.75 94 GLN A N 1
ATOM 717 C CA . GLN A 1 94 ? 21.550 4.017 -13.654 1.00 89.75 94 GLN A CA 1
ATOM 718 C C . GLN A 1 94 ? 21.802 2.568 -13.188 1.00 89.75 94 GLN A C 1
ATOM 720 O O . GLN A 1 94 ? 22.431 2.325 -12.152 1.00 89.75 94 GLN A O 1
ATOM 725 N N . ASP A 1 95 ? 21.346 1.596 -13.981 1.00 87.19 95 ASP A N 1
ATOM 726 C CA . ASP A 1 95 ? 21.474 0.147 -13.759 1.00 87.19 95 ASP A CA 1
ATOM 727 C C . ASP A 1 95 ? 20.789 -0.360 -12.475 1.00 87.19 95 ASP A C 1
ATOM 729 O O . ASP A 1 95 ? 21.173 -1.392 -11.903 1.00 87.19 95 ASP A O 1
ATOM 733 N N . HIS A 1 96 ? 19.805 0.366 -11.950 1.00 88.81 96 HIS A N 1
ATOM 734 C CA . HIS A 1 96 ? 19.004 -0.066 -10.807 1.00 88.81 96 HIS A CA 1
ATOM 735 C C . HIS A 1 96 ? 17.834 -0.941 -11.249 1.00 88.81 96 HIS A C 1
ATOM 737 O O . HIS A 1 96 ? 17.663 -2.035 -10.704 1.00 88.81 96 HIS A O 1
ATOM 743 N N . LEU A 1 97 ? 17.082 -0.528 -12.270 1.00 91.56 97 LEU A N 1
ATOM 744 C CA . LEU A 1 97 ? 15.934 -1.281 -12.777 1.00 91.56 97 LEU A CA 1
ATOM 745 C C . LEU A 1 97 ? 16.362 -2.645 -13.328 1.00 91.56 97 LEU A C 1
ATOM 747 O O . LEU A 1 97 ? 15.713 -3.647 -13.040 1.00 91.56 97 LEU A O 1
ATOM 751 N N . ALA A 1 98 ? 17.527 -2.735 -13.978 1.00 90.75 98 ALA A N 1
ATOM 752 C CA . ALA A 1 98 ? 18.094 -4.013 -14.425 1.00 90.75 98 ALA A CA 1
ATOM 753 C C . ALA A 1 98 ? 18.330 -5.014 -13.279 1.00 90.75 98 ALA A C 1
ATOM 755 O O . ALA A 1 98 ? 18.386 -6.225 -13.496 1.00 90.75 98 ALA A O 1
ATOM 756 N N . LYS A 1 99 ? 18.498 -4.531 -12.043 1.00 90.25 99 LYS A N 1
ATOM 757 C CA . LYS A 1 99 ? 18.626 -5.380 -10.852 1.00 90.25 99 LYS A CA 1
ATOM 758 C C . LYS A 1 99 ? 17.260 -5.748 -10.286 1.00 90.25 99 LYS A C 1
ATOM 760 O O . LYS A 1 99 ? 17.133 -6.837 -9.735 1.00 90.25 99 LYS A O 1
ATOM 765 N N . PHE A 1 100 ? 16.269 -4.871 -10.400 1.00 90.25 100 PHE A N 1
ATOM 766 C CA . PHE A 1 100 ? 14.923 -5.101 -9.880 1.00 90.25 100 PHE A CA 1
ATOM 767 C C . PHE A 1 100 ? 14.086 -5.998 -10.794 1.00 90.25 100 PHE A C 1
ATOM 769 O O . PHE A 1 100 ? 13.336 -6.821 -10.289 1.00 90.25 100 PHE A O 1
ATOM 776 N N . GLU A 1 101 ? 14.253 -5.911 -12.115 1.00 91.38 101 GLU A N 1
ATOM 777 C CA . GLU A 1 101 ? 13.479 -6.696 -13.087 1.00 91.38 101 GLU A CA 1
ATOM 778 C C . GLU A 1 101 ? 13.908 -8.166 -13.218 1.00 91.38 101 GLU A C 1
ATOM 780 O O . GLU A 1 101 ? 13.185 -8.957 -13.818 1.00 91.38 101 GLU A O 1
ATOM 785 N N . LYS A 1 102 ? 15.050 -8.569 -12.645 1.00 88.69 102 LYS A N 1
ATOM 786 C CA . LYS A 1 102 ? 15.490 -9.977 -12.660 1.00 88.69 102 LYS A CA 1
ATOM 787 C C . LYS A 1 102 ? 14.497 -10.869 -11.920 1.00 88.69 102 LYS A C 1
ATOM 789 O O . LYS A 1 102 ? 14.133 -10.538 -10.794 1.00 88.69 102 LYS A O 1
ATOM 794 N N . ASP A 1 103 ? 14.162 -12.026 -12.496 1.00 75.88 103 ASP A N 1
ATOM 795 C CA . ASP A 1 103 ? 13.136 -12.952 -11.979 1.00 75.88 103 ASP A CA 1
ATOM 796 C C . ASP A 1 103 ? 13.432 -13.532 -10.585 1.00 75.88 103 ASP A C 1
ATOM 798 O O . ASP A 1 103 ? 12.507 -13.724 -9.802 1.00 75.88 103 ASP A O 1
ATOM 802 N N . ASP A 1 104 ? 14.704 -13.699 -10.213 1.00 70.75 104 ASP A N 1
ATOM 803 C CA . ASP A 1 104 ? 15.126 -14.160 -8.874 1.00 70.75 104 ASP A CA 1
ATOM 804 C C . ASP A 1 104 ? 15.888 -13.066 -8.099 1.00 70.75 104 ASP A C 1
ATOM 806 O O . ASP A 1 104 ? 16.891 -13.290 -7.413 1.00 70.75 104 ASP A O 1
ATOM 810 N N . SER A 1 105 ? 15.478 -11.807 -8.275 1.00 65.12 105 SER A N 1
ATOM 811 C CA . SER A 1 105 ? 16.101 -10.714 -7.538 1.00 65.12 105 SER A CA 1
ATOM 812 C C . SER A 1 105 ? 15.654 -10.708 -6.082 1.00 65.12 105 SER A C 1
ATOM 814 O O . SER A 1 105 ? 14.540 -10.313 -5.757 1.00 65.12 105 SER A O 1
ATOM 816 N N . ARG A 1 106 ? 16.578 -11.006 -5.165 1.00 76.69 106 ARG A N 1
ATOM 817 C CA . ARG A 1 106 ? 16.399 -10.697 -3.732 1.00 76.69 106 ARG A CA 1
ATOM 818 C C . ARG A 1 106 ? 16.477 -9.197 -3.429 1.00 76.69 106 ARG A C 1
ATOM 820 O O . ARG A 1 106 ? 16.409 -8.797 -2.268 1.00 76.69 106 ARG A O 1
ATOM 827 N N . ARG A 1 107 ? 16.714 -8.359 -4.443 1.00 82.56 107 ARG A N 1
ATOM 828 C CA . ARG A 1 107 ? 16.941 -6.927 -4.277 1.00 82.56 107 ARG A CA 1
ATOM 829 C C . ARG A 1 107 ? 15.632 -6.181 -4.483 1.00 82.56 107 ARG A C 1
ATOM 831 O O . ARG A 1 107 ? 15.176 -6.013 -5.607 1.00 82.56 107 ARG A O 1
ATOM 838 N N . LEU A 1 108 ? 15.077 -5.697 -3.381 1.00 87.94 108 LEU A N 1
ATOM 839 C CA . LEU A 1 108 ? 13.880 -4.869 -3.386 1.00 87.94 108 LEU A CA 1
ATOM 840 C C . LEU A 1 108 ? 14.273 -3.390 -3.550 1.00 87.94 108 LEU A C 1
ATOM 842 O O . LEU A 1 108 ? 15.215 -2.941 -2.882 1.00 87.94 108 LEU A O 1
ATOM 846 N N . PRO A 1 109 ? 13.590 -2.619 -4.412 1.00 90.06 109 PRO A N 1
ATOM 847 C CA . PRO A 1 109 ? 13.693 -1.170 -4.387 1.00 90.06 109 PRO A CA 1
ATOM 848 C C . PRO A 1 109 ? 13.136 -0.640 -3.063 1.00 90.06 109 PRO A C 1
ATOM 850 O O . PRO A 1 109 ? 12.290 -1.264 -2.418 1.00 90.06 109 PRO A O 1
ATOM 853 N N . ASN A 1 110 ? 13.599 0.540 -2.656 1.00 92.50 110 ASN A N 1
ATOM 854 C CA . ASN A 1 110 ? 12.894 1.273 -1.611 1.00 92.50 110 ASN A CA 1
ATOM 855 C C . ASN A 1 110 ? 11.543 1.787 -2.161 1.00 92.50 110 ASN A C 1
ATOM 857 O O . ASN A 1 110 ? 11.316 1.800 -3.373 1.00 92.50 110 ASN A O 1
ATOM 861 N N . ALA A 1 111 ? 10.656 2.226 -1.267 1.00 92.38 111 ALA A N 1
ATOM 862 C CA . ALA A 1 111 ? 9.325 2.696 -1.652 1.00 92.38 111 ALA A CA 1
ATOM 863 C C . ALA A 1 111 ? 9.363 3.863 -2.655 1.00 92.38 111 ALA A C 1
ATOM 865 O O . ALA A 1 111 ? 8.563 3.881 -3.583 1.00 92.38 111 ALA A O 1
ATOM 866 N N . GLN A 1 112 ? 10.311 4.794 -2.505 1.00 94.12 112 GLN A N 1
ATOM 867 C CA . GLN A 1 112 ? 10.448 5.947 -3.395 1.00 94.12 112 GLN A CA 1
ATOM 868 C C . GLN A 1 112 ? 10.752 5.503 -4.832 1.00 94.12 112 GLN A C 1
ATOM 870 O O . GLN A 1 112 ? 10.028 5.861 -5.752 1.00 94.12 112 GLN A O 1
ATOM 875 N N . THR A 1 113 ? 11.748 4.635 -5.010 1.00 94.50 113 THR A N 1
ATOM 876 C CA . THR A 1 113 ? 12.132 4.120 -6.330 1.00 94.50 113 THR A CA 1
ATOM 877 C C . THR A 1 113 ? 11.025 3.287 -6.975 1.00 94.50 113 THR A C 1
ATOM 879 O O . THR A 1 113 ? 10.860 3.322 -8.190 1.00 94.50 113 THR A O 1
ATOM 882 N N . ALA A 1 114 ? 10.240 2.544 -6.188 1.00 94.31 114 ALA A N 1
ATOM 883 C CA . ALA A 1 114 ? 9.088 1.814 -6.716 1.00 94.31 114 ALA A CA 1
ATOM 884 C C . ALA A 1 114 ? 7.995 2.761 -7.248 1.00 94.31 114 ALA A C 1
ATOM 886 O O . ALA A 1 114 ? 7.407 2.493 -8.295 1.00 94.31 114 ALA A O 1
ATOM 887 N N . ILE A 1 115 ? 7.750 3.876 -6.549 1.00 95.69 115 ILE A N 1
ATOM 888 C CA . ILE A 1 115 ? 6.795 4.909 -6.972 1.00 95.69 115 ILE A CA 1
ATOM 889 C C . ILE A 1 115 ? 7.292 5.614 -8.238 1.00 95.69 115 ILE A C 1
ATOM 891 O O . ILE A 1 115 ? 6.535 5.723 -9.198 1.00 95.69 115 ILE A O 1
ATOM 895 N N . GLU A 1 116 ? 8.558 6.033 -8.270 1.00 95.81 116 GLU A N 1
ATOM 896 C CA . GLU A 1 116 ? 9.183 6.671 -9.439 1.00 95.81 116 GLU A CA 1
ATOM 897 C C . GLU A 1 116 ? 9.135 5.765 -10.672 1.00 95.81 116 GLU A C 1
ATOM 899 O O . GLU A 1 116 ? 8.798 6.213 -11.766 1.00 95.81 116 GLU A O 1
ATOM 904 N N . TRP A 1 117 ? 9.398 4.468 -10.494 1.00 96.25 117 TRP A N 1
ATOM 905 C CA . TRP A 1 117 ? 9.317 3.492 -11.577 1.00 96.25 117 TRP A CA 1
ATOM 906 C C . TRP A 1 117 ? 7.891 3.357 -12.123 1.00 96.25 117 TRP A C 1
ATOM 908 O O . TRP A 1 117 ? 7.691 3.372 -13.338 1.00 96.25 117 TRP A O 1
ATOM 918 N N . ALA A 1 118 ? 6.887 3.278 -11.247 1.00 96.06 118 ALA A N 1
ATOM 919 C CA . ALA A 1 118 ? 5.489 3.243 -11.664 1.00 96.06 118 ALA A CA 1
ATOM 920 C C . ALA A 1 118 ? 5.085 4.527 -12.416 1.00 96.06 118 ALA A C 1
ATOM 922 O O . ALA A 1 118 ? 4.473 4.453 -13.484 1.00 96.06 118 ALA A O 1
ATOM 923 N N . GLN A 1 119 ? 5.485 5.696 -11.908 1.00 95.56 119 GLN A N 1
ATOM 924 C CA . GLN A 1 119 ? 5.200 6.999 -12.517 1.00 95.56 119 GLN A CA 1
ATOM 925 C C . GLN A 1 119 ? 5.865 7.168 -13.885 1.00 95.56 119 GLN A C 1
ATOM 927 O O . GLN A 1 119 ? 5.216 7.643 -14.817 1.00 95.56 119 GLN A O 1
ATOM 932 N N . ALA A 1 120 ? 7.111 6.709 -14.045 1.00 96.00 120 ALA A N 1
ATOM 933 C CA . ALA A 1 120 ? 7.815 6.716 -15.328 1.00 96.00 120 ALA A CA 1
ATOM 934 C C . ALA A 1 120 ? 7.075 5.921 -16.420 1.00 96.00 120 ALA A C 1
ATOM 936 O O . ALA A 1 120 ? 7.210 6.211 -17.606 1.00 96.00 120 ALA A O 1
ATOM 937 N N . LEU A 1 121 ? 6.261 4.939 -16.021 1.00 95.62 121 LEU A N 1
ATOM 938 C CA . LEU A 1 121 ? 5.465 4.090 -16.909 1.00 95.62 121 LEU A CA 1
ATOM 939 C C . LEU A 1 121 ? 3.999 4.542 -17.045 1.00 95.62 121 LEU A C 1
ATOM 941 O O . LEU A 1 121 ? 3.187 3.846 -17.667 1.00 95.62 121 LEU A O 1
ATOM 945 N N . GLY A 1 122 ? 3.666 5.715 -16.499 1.00 89.69 122 GLY A N 1
ATOM 946 C CA . GLY A 1 122 ? 2.345 6.332 -16.604 1.00 89.69 122 GLY A CA 1
ATOM 947 C C . GLY A 1 122 ? 1.322 5.825 -15.588 1.00 89.69 122 GLY A C 1
ATOM 948 O O . GLY A 1 122 ? 0.124 5.960 -15.833 1.00 89.69 122 GLY A O 1
ATOM 949 N N . TYR A 1 123 ? 1.765 5.241 -14.471 1.00 91.94 123 TYR A N 1
ATOM 950 C CA . TYR A 1 123 ? 0.880 4.857 -13.374 1.00 91.94 123 TYR A CA 1
ATOM 951 C C . TYR A 1 123 ? 0.834 5.902 -12.263 1.00 91.94 123 TYR A C 1
ATOM 953 O O . TYR A 1 123 ? 1.824 6.551 -11.930 1.00 91.94 123 TYR A O 1
ATOM 961 N N . GLU A 1 124 ? -0.324 5.975 -11.617 1.00 88.44 124 GLU A N 1
ATOM 962 C CA . GLU A 1 124 ? -0.487 6.596 -10.311 1.00 88.44 124 GLU A CA 1
ATOM 963 C C . GLU A 1 124 ? -0.482 5.504 -9.233 1.00 88.44 124 GLU A C 1
ATOM 965 O O . GLU A 1 124 ? -1.176 4.492 -9.357 1.00 88.44 124 GLU A O 1
ATOM 970 N N . VAL A 1 125 ? 0.297 5.698 -8.166 1.00 90.12 125 VAL A N 1
ATOM 971 C CA . VAL A 1 125 ? 0.293 4.798 -7.007 1.00 90.12 125 VAL A CA 1
ATOM 972 C C . VAL A 1 125 ? -0.640 5.370 -5.951 1.00 90.12 125 VAL A C 1
ATOM 974 O O . VAL A 1 125 ? -0.380 6.435 -5.393 1.00 90.12 125 VAL A O 1
ATOM 977 N N . VAL A 1 126 ? -1.711 4.640 -5.649 1.00 86.44 126 VAL A N 1
ATOM 978 C CA . VAL A 1 126 ? -2.735 5.061 -4.688 1.00 86.44 126 VAL A CA 1
ATOM 979 C C . VAL A 1 126 ? -2.834 4.089 -3.518 1.00 86.44 126 VAL A C 1
ATOM 981 O O . VAL A 1 126 ? -2.660 2.880 -3.665 1.00 86.44 126 VAL A O 1
ATOM 984 N N . LEU A 1 127 ? -3.159 4.613 -2.335 1.00 84.81 127 LEU A N 1
ATOM 985 C CA . LEU A 1 127 ? -3.506 3.797 -1.175 1.00 84.81 127 LEU A CA 1
ATOM 986 C C . LEU A 1 127 ? -5.022 3.615 -1.125 1.00 84.81 127 LEU A C 1
ATOM 988 O O . LEU A 1 127 ? -5.763 4.576 -0.916 1.00 84.81 127 LEU A O 1
ATOM 992 N N . ARG A 1 128 ? -5.485 2.372 -1.273 1.00 78.06 128 ARG A N 1
ATOM 993 C CA . ARG A 1 128 ? -6.886 2.010 -1.042 1.00 78.06 128 ARG A CA 1
ATOM 994 C C . ARG A 1 128 ? -7.035 1.430 0.367 1.00 78.06 128 ARG A C 1
ATOM 996 O O . ARG A 1 128 ? -6.188 0.632 0.773 1.00 78.06 128 ARG A O 1
ATOM 1003 N N . PRO A 1 129 ? -8.104 1.766 1.118 1.00 80.56 129 PRO A N 1
ATOM 1004 C CA . PRO A 1 129 ? -8.481 0.985 2.289 1.00 80.56 129 PRO A CA 1
ATOM 1005 C C . PRO A 1 129 ? -8.553 -0.494 1.910 1.00 80.56 129 PRO A C 1
ATOM 1007 O O . PRO A 1 129 ? -8.992 -0.816 0.808 1.00 80.56 129 PRO A O 1
ATOM 1010 N N . GLY A 1 130 ? -8.126 -1.373 2.805 1.00 81.94 130 GLY A N 1
ATOM 1011 C CA . GLY A 1 130 ? -8.112 -2.816 2.595 1.00 81.94 130 GLY A CA 1
ATOM 1012 C C . GLY A 1 130 ? -8.470 -3.552 3.880 1.00 81.94 130 GLY A C 1
ATOM 1013 O O . GLY A 1 130 ? -8.642 -2.921 4.933 1.00 81.94 130 GLY A O 1
ATOM 1014 N N . PRO A 1 131 ? -8.593 -4.885 3.830 1.00 84.50 131 PRO A N 1
ATOM 1015 C CA . PRO A 1 131 ? -8.863 -5.661 5.021 1.00 84.50 131 PRO A CA 1
ATOM 1016 C C . PRO A 1 131 ? -7.718 -5.531 6.033 1.00 84.50 131 PRO A C 1
ATOM 1018 O O . PRO A 1 131 ? -6.542 -5.674 5.711 1.00 84.50 131 PRO A O 1
ATOM 1021 N N . MET A 1 132 ? -8.068 -5.272 7.292 1.00 89.44 132 MET A N 1
ATOM 1022 C CA . MET A 1 132 ? -7.095 -5.223 8.379 1.00 89.44 132 MET A CA 1
ATOM 1023 C C . MET A 1 132 ? -6.749 -6.626 8.880 1.00 89.44 132 MET A C 1
ATOM 1025 O O . MET A 1 132 ? -7.588 -7.528 8.888 1.00 89.44 132 MET A O 1
ATOM 1029 N N . THR A 1 133 ? -5.527 -6.791 9.387 1.00 91.62 133 THR A N 1
ATOM 1030 C CA . THR A 1 133 ? -5.101 -8.034 10.041 1.00 91.62 133 THR A CA 1
ATOM 1031 C C . THR A 1 133 ? -5.872 -8.273 11.341 1.00 91.62 133 THR A C 1
ATOM 1033 O O . THR A 1 133 ? -6.320 -7.335 12.007 1.00 91.62 133 THR A O 1
ATOM 1036 N N . ALA A 1 134 ? -5.961 -9.534 11.774 1.00 90.81 134 ALA A N 1
ATOM 1037 C CA . ALA A 1 134 ? -6.640 -9.895 13.022 1.00 90.81 134 ALA A CA 1
ATOM 1038 C C . ALA A 1 134 ? -6.086 -9.145 14.249 1.00 90.81 134 ALA A C 1
ATOM 1040 O O . ALA A 1 134 ? -6.853 -8.754 15.133 1.00 90.81 134 ALA A O 1
ATOM 1041 N N . LEU A 1 135 ? -4.769 -8.910 14.292 1.00 94.69 135 LEU A N 1
ATOM 1042 C CA . LEU A 1 135 ? -4.132 -8.117 15.344 1.00 94.69 135 LEU A CA 1
ATOM 1043 C C . LEU A 1 135 ? -4.544 -6.641 15.271 1.00 94.69 135 LEU A C 1
ATOM 1045 O O . LEU A 1 135 ? -4.803 -6.034 16.312 1.00 94.69 135 LEU A O 1
ATOM 1049 N N . GLY A 1 136 ? -4.651 -6.077 14.065 1.00 91.69 136 GLY A N 1
ATOM 1050 C CA . GLY A 1 136 ? -5.156 -4.723 13.849 1.00 91.69 136 GLY A CA 1
ATOM 1051 C C . GLY A 1 136 ? -6.575 -4.559 14.393 1.00 91.69 136 GLY A C 1
ATOM 1052 O O . GLY A 1 136 ? -6.816 -3.678 15.215 1.00 91.69 136 GLY A O 1
ATOM 1053 N N . LEU A 1 137 ? -7.485 -5.468 14.032 1.00 93.00 137 LEU A N 1
ATOM 1054 C CA . LEU A 1 137 ? -8.873 -5.462 14.515 1.00 93.00 137 LEU A CA 1
ATOM 1055 C C . LEU A 1 137 ? -8.971 -5.593 16.037 1.00 93.00 137 LEU A C 1
ATOM 1057 O O . LEU A 1 137 ? -9.730 -4.869 16.679 1.00 93.00 137 LEU A O 1
ATOM 1061 N N . ARG A 1 138 ? -8.186 -6.498 16.631 1.00 93.50 138 ARG A N 1
ATOM 1062 C CA . ARG A 1 138 ? -8.145 -6.673 18.086 1.00 93.50 138 ARG A CA 1
ATOM 1063 C C . ARG A 1 138 ? -7.640 -5.413 18.783 1.00 93.50 138 ARG A C 1
ATOM 1065 O O . ARG A 1 138 ? -8.275 -4.929 19.709 1.00 93.50 138 ARG A O 1
ATOM 1072 N N . THR A 1 139 ? -6.543 -4.843 18.289 1.00 93.12 139 THR A N 1
ATOM 1073 C CA . THR A 1 139 ? -5.976 -3.599 18.828 1.00 93.12 139 THR A CA 1
ATOM 1074 C C . THR A 1 139 ? -6.975 -2.453 18.735 1.00 93.12 139 THR A C 1
ATOM 1076 O O . THR A 1 139 ? -7.080 -1.647 19.656 1.00 93.12 139 THR A O 1
ATOM 1079 N N . ILE A 1 140 ? -7.729 -2.373 17.636 1.00 91.75 140 ILE A N 1
ATOM 1080 C CA . ILE A 1 140 ? -8.834 -1.431 17.481 1.00 91.75 140 ILE A CA 1
ATOM 1081 C C . ILE A 1 140 ? -9.820 -1.631 18.628 1.00 91.75 140 ILE A C 1
ATOM 1083 O O . ILE A 1 140 ? -9.963 -0.704 19.424 1.00 91.75 140 ILE A O 1
ATOM 1087 N N . ALA A 1 141 ? -10.409 -2.824 18.752 1.00 91.62 141 ALA A N 1
ATOM 1088 C CA . ALA A 1 141 ? -11.418 -3.148 19.761 1.00 91.62 141 ALA A CA 1
ATOM 1089 C C . ALA A 1 141 ? -10.942 -2.842 21.194 1.00 91.62 141 ALA A C 1
ATOM 1091 O O . ALA A 1 141 ? -11.582 -2.062 21.899 1.00 91.62 141 ALA A O 1
ATOM 1092 N N . ASP A 1 142 ? -9.762 -3.336 21.577 1.00 91.56 142 ASP A N 1
ATOM 1093 C CA . ASP A 1 142 ? -9.198 -3.204 22.931 1.00 91.56 142 ASP A CA 1
ATOM 1094 C C . ASP A 1 142 ? -8.920 -1.744 23.331 1.00 91.56 142 ASP A C 1
ATOM 1096 O O . ASP A 1 142 ? -8.755 -1.415 24.508 1.00 91.56 142 ASP A O 1
ATOM 1100 N N . THR A 1 143 ? -8.830 -0.841 22.351 1.00 91.12 143 THR A N 1
ATOM 1101 C CA . THR A 1 143 ? -8.404 0.544 22.572 1.00 91.12 143 THR A CA 1
ATOM 1102 C C . THR A 1 143 ? -9.501 1.577 22.368 1.00 91.12 143 THR A C 1
ATOM 1104 O O . THR A 1 143 ? -9.252 2.757 22.641 1.00 91.12 143 THR A O 1
ATOM 1107 N N . ARG A 1 144 ? -10.706 1.178 21.927 1.00 91.38 144 ARG A N 1
ATOM 1108 C CA . ARG A 1 144 ? -11.797 2.128 21.642 1.00 91.38 144 ARG A CA 1
ATOM 1109 C C . ARG A 1 144 ? -12.228 2.932 22.863 1.00 91.38 144 ARG A C 1
ATOM 1111 O O . ARG A 1 144 ? -12.351 4.145 22.734 1.00 91.38 144 ARG A O 1
ATOM 1118 N N . SER A 1 145 ? -12.275 2.317 24.043 1.00 87.94 145 SER A N 1
ATOM 1119 C CA . SER A 1 145 ? -12.559 2.999 25.321 1.00 87.94 145 SER A CA 1
ATOM 1120 C C . SER A 1 145 ? -11.571 4.120 25.678 1.00 87.94 145 SER A C 1
ATOM 1122 O O . SER A 1 145 ? -11.855 4.994 26.493 1.00 87.94 145 SER A O 1
ATOM 1124 N N . LYS A 1 146 ? -10.378 4.119 25.069 1.00 90.12 146 LYS A N 1
ATOM 1125 C CA . LYS A 1 146 ? -9.314 5.111 25.296 1.00 90.12 146 LYS A CA 1
ATOM 1126 C C . LYS A 1 146 ? -9.139 6.060 24.110 1.00 90.12 146 LYS A C 1
ATOM 1128 O O . LYS A 1 146 ? -8.120 6.751 24.029 1.00 90.12 146 LYS A O 1
ATOM 1133 N N . LEU A 1 147 ? -10.099 6.111 23.182 1.00 89.62 147 LEU A N 1
ATOM 1134 C CA . LEU A 1 147 ? -9.967 6.874 21.940 1.00 89.62 147 LEU A CA 1
ATOM 1135 C C . LEU A 1 147 ? -9.714 8.368 22.194 1.00 89.62 147 LEU A C 1
ATOM 1137 O O . LEU A 1 147 ? -8.839 8.943 21.552 1.00 89.62 147 LEU A O 1
ATOM 1141 N N . LYS A 1 148 ? -10.398 8.981 23.172 1.00 89.12 148 LYS A N 1
ATOM 1142 C CA . LYS A 1 148 ? -10.193 10.399 23.538 1.00 89.12 148 LYS A CA 1
ATOM 1143 C C . LYS A 1 148 ? -8.755 10.682 23.986 1.00 89.12 148 LYS A C 1
ATOM 1145 O O . LYS A 1 148 ? -8.114 11.590 23.468 1.00 89.12 148 LYS A O 1
ATOM 1150 N N . HIS A 1 149 ? -8.223 9.864 24.896 1.00 89.31 149 HIS A N 1
ATOM 1151 C CA . HIS A 1 149 ? -6.841 9.996 25.366 1.00 89.31 149 HIS A CA 1
ATOM 1152 C C . HIS A 1 149 ? -5.830 9.801 24.225 1.00 89.31 149 HIS A C 1
ATOM 1154 O O . HIS A 1 149 ? -4.827 10.508 24.148 1.00 89.31 149 HIS A O 1
ATOM 1160 N N . ARG A 1 150 ? -6.092 8.854 23.314 1.00 88.19 150 ARG A N 1
ATOM 1161 C CA . ARG A 1 150 ? -5.242 8.618 22.137 1.00 88.19 150 ARG A CA 1
ATOM 1162 C C . ARG A 1 150 ? -5.239 9.804 21.176 1.00 88.19 150 ARG A C 1
ATOM 1164 O O . ARG A 1 150 ? -4.164 10.189 20.741 1.00 88.19 150 ARG A O 1
ATOM 1171 N N . ARG A 1 151 ? -6.399 10.410 20.903 1.00 90.69 151 ARG A N 1
ATOM 1172 C CA . ARG A 1 151 ? -6.498 11.615 20.060 1.00 90.69 151 ARG A CA 1
ATOM 1173 C C . ARG A 1 151 ? -5.675 12.770 20.622 1.00 90.69 151 ARG A C 1
ATOM 1175 O O . ARG A 1 151 ? -4.833 13.290 19.906 1.00 90.69 151 ARG A O 1
ATOM 1182 N N . ARG A 1 152 ? -5.802 13.051 21.924 1.00 89.94 152 ARG A N 1
ATOM 1183 C CA . ARG A 1 152 ? -4.988 14.079 22.591 1.00 89.94 152 ARG A CA 1
ATOM 1184 C C . ARG A 1 152 ? -3.487 13.812 22.469 1.00 89.94 152 ARG A C 1
ATOM 1186 O O . ARG A 1 152 ? -2.702 14.725 22.255 1.00 89.94 152 ARG A O 1
ATOM 1193 N N . ARG A 1 153 ? -3.068 12.550 22.594 1.00 88.69 153 ARG A N 1
ATOM 1194 C CA . ARG A 1 153 ? -1.665 12.176 22.384 1.00 88.69 153 ARG A CA 1
ATOM 1195 C C . ARG A 1 153 ? -1.217 12.418 20.937 1.00 88.69 153 ARG A C 1
ATOM 1197 O O . ARG A 1 153 ? -0.114 12.907 20.738 1.00 88.69 153 ARG A O 1
ATOM 1204 N N . PHE A 1 154 ? -2.055 12.098 19.951 1.00 89.69 154 PHE A N 1
ATOM 1205 C CA . PHE A 1 154 ? -1.743 12.334 18.539 1.00 89.69 154 PHE A CA 1
ATOM 1206 C C . PHE A 1 154 ? -1.655 13.821 18.188 1.00 89.69 154 PHE A C 1
ATOM 1208 O O . PHE A 1 154 ? -0.841 14.176 17.344 1.00 89.69 154 PHE A O 1
ATOM 1215 N N . GLU A 1 155 ? -2.453 14.675 18.834 1.00 89.00 155 GLU A N 1
ATOM 1216 C CA . GLU A 1 155 ? -2.370 16.137 18.702 1.00 89.00 155 GLU A CA 1
ATOM 1217 C C . GLU A 1 155 ? -1.003 16.646 19.180 1.00 89.00 155 GLU A C 1
ATOM 1219 O O . GLU A 1 155 ? -0.282 17.271 18.408 1.00 89.00 155 GLU A O 1
ATOM 1224 N N . ILE A 1 156 ? -0.579 16.251 20.385 1.00 87.25 156 ILE A N 1
ATOM 1225 C CA . ILE A 1 156 ? 0.747 16.592 20.933 1.00 87.25 156 ILE A CA 1
ATOM 1226 C C . ILE A 1 156 ? 1.878 16.071 20.022 1.00 87.25 156 ILE A C 1
ATOM 1228 O O . ILE A 1 156 ? 2.834 16.778 19.714 1.00 87.25 156 ILE A O 1
ATOM 1232 N N . GLU A 1 157 ? 1.772 14.826 19.547 1.00 87.38 157 GLU A N 1
ATOM 1233 C CA . GLU A 1 157 ? 2.753 14.245 18.619 1.00 87.38 157 GLU A CA 1
ATOM 1234 C C . GLU A 1 157 ? 2.748 14.937 17.241 1.00 87.38 157 GLU A C 1
ATOM 1236 O O . GLU A 1 157 ? 3.762 14.931 16.542 1.00 87.38 157 GLU A O 1
ATOM 1241 N N . ALA A 1 158 ? 1.624 15.516 16.808 1.00 86.38 158 ALA A N 1
ATOM 1242 C CA . ALA A 1 158 ? 1.552 16.315 15.588 1.00 86.38 158 ALA A CA 1
ATOM 1243 C C . ALA A 1 158 ? 2.258 17.666 15.765 1.00 86.38 158 ALA A C 1
ATOM 1245 O O . ALA A 1 158 ? 3.047 18.041 14.898 1.00 86.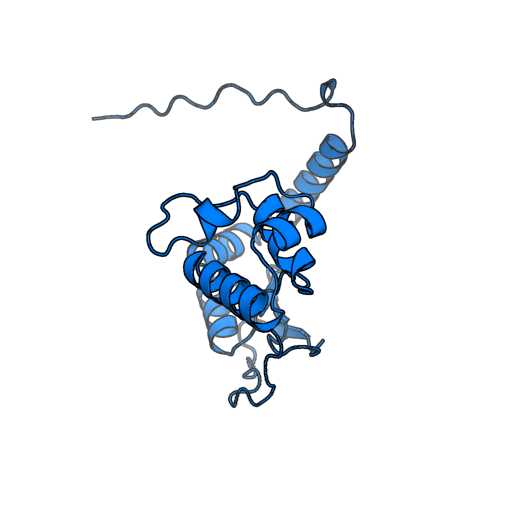38 158 ALA A O 1
ATOM 1246 N N . GLU A 1 159 ? 2.060 18.335 16.902 1.00 86.00 159 GLU A N 1
ATOM 1247 C CA . GLU A 1 159 ? 2.763 19.576 17.259 1.00 86.00 159 GLU A CA 1
ATOM 1248 C C . GLU A 1 159 ? 4.287 19.371 17.262 1.00 86.00 159 GLU A C 1
ATOM 1250 O O . GLU A 1 159 ? 5.020 20.136 16.638 1.00 86.00 159 GLU A O 1
ATOM 1255 N N . TRP A 1 160 ? 4.783 18.273 17.842 1.00 84.44 160 TRP A N 1
ATOM 1256 C CA . TRP A 1 160 ? 6.220 17.948 17.838 1.00 84.44 160 TRP A CA 1
ATOM 1257 C C . TRP A 1 160 ? 6.792 17.563 16.471 1.00 84.44 160 TRP A C 1
ATOM 1259 O O . TRP A 1 160 ? 7.999 17.678 16.243 1.00 84.44 160 TRP A O 1
ATOM 1269 N N . ARG A 1 161 ? 5.961 17.043 15.561 1.00 85.38 161 ARG A N 1
ATOM 1270 C CA . ARG A 1 161 ? 6.391 16.784 14.180 1.00 85.38 161 ARG A CA 1
ATOM 1271 C C . ARG A 1 161 ? 6.569 18.085 13.404 1.00 85.38 161 ARG A C 1
ATOM 1273 O O . ARG A 1 161 ? 7.465 18.133 12.568 1.00 85.38 161 ARG A O 1
ATOM 1280 N N . ALA A 1 162 ? 5.747 19.094 13.693 1.00 85.06 162 ALA A N 1
ATOM 1281 C CA . ALA A 1 162 ? 5.826 20.419 13.087 1.00 85.06 162 ALA A CA 1
ATOM 1282 C C . ALA A 1 162 ? 6.916 21.312 13.714 1.00 85.06 162 ALA A C 1
ATOM 1284 O O . ALA A 1 162 ? 7.463 22.171 13.028 1.00 85.06 162 ALA A O 1
ATOM 1285 N N . GLY A 1 163 ? 7.226 21.113 14.999 1.00 78.38 163 GLY A N 1
ATOM 1286 C CA . GLY A 1 163 ? 8.245 21.868 15.730 1.00 78.38 163 GLY A CA 1
ATOM 1287 C C . GLY A 1 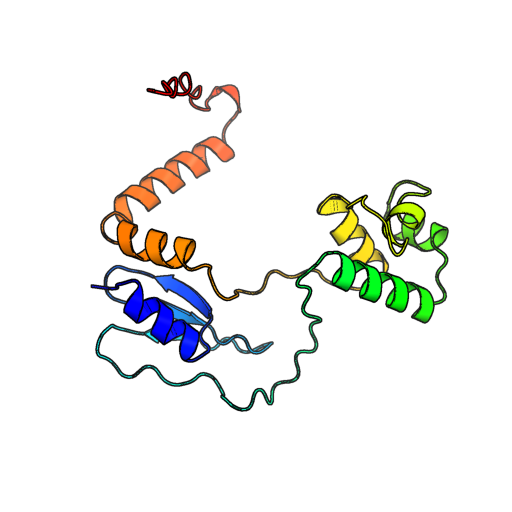163 ? 9.699 21.454 15.436 1.00 78.38 163 GLY A C 1
ATOM 1288 O O . GLY A 1 163 ? 9.953 20.416 14.812 1.00 78.38 163 GLY A O 1
ATOM 1289 N N . PRO A 1 164 ? 10.679 22.255 15.896 1.00 76.12 164 PRO A N 1
ATOM 1290 C CA . PRO A 1 164 ? 12.099 21.969 15.726 1.00 76.12 164 PRO A CA 1
ATOM 1291 C C . PRO A 1 164 ? 12.517 20.703 16.486 1.00 76.12 164 PRO A C 1
ATOM 1293 O O . PRO A 1 164 ? 12.040 20.403 17.580 1.00 76.12 164 PRO A O 1
ATOM 1296 N N . GLU A 1 165 ? 13.461 19.953 15.917 1.00 68.81 165 GLU A N 1
ATOM 1297 C CA . GLU A 1 165 ? 13.882 18.641 16.431 1.00 68.81 165 GLU A CA 1
ATOM 1298 C C . GLU A 1 165 ? 14.419 18.686 17.876 1.00 68.81 165 GLU A C 1
ATOM 1300 O O . GLU A 1 165 ? 14.298 17.707 18.614 1.00 68.81 165 GLU A O 1
ATOM 1305 N N . SER A 1 166 ? 14.922 19.845 18.316 1.00 70.75 166 SER A N 1
ATOM 1306 C CA . SER A 1 166 ? 15.383 20.112 19.684 1.00 70.75 166 SER A CA 1
ATOM 1307 C C . SER A 1 166 ? 14.289 20.046 20.755 1.00 70.75 166 SER A C 1
ATOM 1309 O O . SER A 1 166 ? 14.612 19.887 21.931 1.00 70.75 166 SER A O 1
ATOM 1311 N N . GLU A 1 167 ? 13.015 20.168 20.374 1.00 67.06 167 GLU A N 1
ATOM 1312 C CA . GLU A 1 167 ? 11.863 20.174 21.289 1.00 67.06 167 GLU A CA 1
ATOM 1313 C C . GLU A 1 167 ? 11.189 18.799 21.413 1.00 67.06 167 GLU A C 1
ATOM 1315 O O . GLU A 1 167 ? 10.269 18.615 22.213 1.00 67.06 167 GLU A O 1
ATOM 1320 N N . ARG A 1 168 ? 11.657 17.796 20.656 1.00 69.69 168 ARG A N 1
ATOM 1321 C CA . ARG A 1 168 ? 11.124 16.435 20.754 1.00 69.69 168 ARG A CA 1
ATOM 1322 C C . ARG A 1 168 ? 11.545 15.794 22.083 1.00 69.69 168 ARG A C 1
ATOM 1324 O O . ARG A 1 168 ? 12.717 15.879 22.462 1.00 69.69 168 ARG A O 1
ATOM 1331 N N . PRO A 1 169 ? 10.643 15.086 22.788 1.00 66.88 169 PRO A N 1
ATOM 1332 C CA . PRO A 1 169 ? 11.015 14.382 24.006 1.00 66.88 169 PRO A CA 1
ATOM 1333 C C . PRO A 1 169 ? 12.099 13.350 23.700 1.00 66.88 169 PRO A C 1
ATOM 1335 O O . PRO A 1 169 ? 11.931 12.493 22.829 1.00 66.88 169 PRO A O 1
ATOM 1338 N N . LYS A 1 170 ? 13.204 13.392 24.448 1.00 66.19 170 LYS A N 1
ATOM 1339 C CA . LYS A 1 170 ? 14.223 12.342 24.389 1.00 66.19 170 LYS A CA 1
ATOM 1340 C C . LYS A 1 170 ? 13.570 11.039 24.838 1.00 66.19 170 LYS A C 1
ATOM 1342 O O . LYS A 1 170 ? 13.141 10.929 25.986 1.00 66.19 170 LYS A O 1
ATOM 1347 N N . VAL A 1 171 ? 13.461 10.069 23.929 1.00 61.69 171 VAL A N 1
ATOM 1348 C CA . VAL A 1 171 ? 12.942 8.736 24.251 1.00 61.69 171 VAL A CA 1
ATOM 1349 C C . VAL A 1 171 ? 13.814 8.176 25.373 1.00 61.69 171 VAL A C 1
ATOM 1351 O O . VAL A 1 171 ? 15.007 7.947 25.180 1.00 61.69 171 VAL A O 1
ATOM 1354 N N . GLY A 1 172 ? 13.229 8.026 26.564 1.00 56.25 172 GLY A N 1
ATOM 1355 C CA . GLY A 1 172 ? 13.912 7.443 27.715 1.00 56.25 172 GLY A CA 1
ATOM 1356 C C . GLY A 1 172 ? 14.448 6.045 27.382 1.00 56.25 172 GLY A C 1
ATOM 1357 O O . GLY A 1 172 ? 13.955 5.401 26.449 1.00 56.25 172 GLY A O 1
ATOM 1358 N N . PRO A 1 173 ? 15.471 5.567 28.109 1.00 46.78 173 PRO A N 1
ATOM 1359 C CA . PRO A 1 173 ? 16.123 4.301 27.798 1.00 46.78 173 PRO A CA 1
ATOM 1360 C C . PRO A 1 173 ? 15.088 3.175 27.709 1.00 46.78 173 PRO A C 1
ATOM 1362 O O . PRO A 1 173 ? 14.226 3.042 28.581 1.00 46.78 173 PRO A O 1
ATOM 1365 N N . LYS A 1 174 ? 15.164 2.376 26.634 1.00 45.69 174 LYS A N 1
ATOM 1366 C CA . LYS A 1 174 ? 14.300 1.203 26.448 1.00 45.69 174 LYS A CA 1
ATOM 1367 C C . LYS A 1 174 ? 14.384 0.325 27.707 1.00 45.69 174 LYS A C 1
ATOM 1369 O O . LYS A 1 174 ? 15.501 0.058 28.159 1.00 45.69 174 LYS A O 1
ATOM 1374 N N . PRO A 1 175 ? 13.254 -0.137 28.272 1.00 43.31 175 PRO A N 1
ATOM 1375 C CA . PRO A 1 175 ? 13.293 -1.065 29.391 1.00 43.31 175 PRO A CA 1
ATOM 1376 C C . PRO A 1 175 ? 14.094 -2.302 28.977 1.00 43.31 175 PRO A C 1
ATOM 1378 O O . PRO A 1 175 ? 13.837 -2.893 27.926 1.00 43.31 175 PRO A O 1
ATOM 1381 N N . LYS A 1 176 ? 15.100 -2.660 29.784 1.00 43.22 176 LYS A N 1
ATOM 1382 C CA . LYS A 1 176 ? 15.860 -3.899 29.610 1.00 43.22 176 LYS A CA 1
ATOM 1383 C C . LYS A 1 176 ? 14.870 -5.055 29.724 1.00 43.22 176 LYS A C 1
ATOM 1385 O O . LYS A 1 176 ? 14.315 -5.287 30.795 1.00 43.22 176 LYS A O 1
ATOM 1390 N N . ILE A 1 177 ? 14.628 -5.747 28.616 1.00 50.94 177 ILE A N 1
ATOM 1391 C CA . ILE A 1 177 ? 13.918 -7.022 28.629 1.00 50.94 177 ILE A CA 1
ATOM 1392 C C . ILE A 1 177 ? 14.878 -8.003 29.301 1.00 50.94 177 ILE A C 1
ATOM 1394 O O . ILE A 1 177 ? 15.851 -8.437 28.691 1.00 50.94 177 ILE A O 1
ATOM 1398 N N . TYR A 1 178 ? 14.654 -8.281 30.583 1.00 46.81 178 TYR A N 1
ATOM 1399 C CA . TYR A 1 178 ? 15.305 -9.400 31.247 1.00 46.81 178 TYR A CA 1
ATOM 1400 C C . TYR A 1 178 ? 14.668 -10.674 30.692 1.00 46.81 178 TYR A C 1
ATOM 1402 O O . TYR A 1 178 ? 13.500 -10.955 30.945 1.00 46.81 178 TYR A O 1
ATOM 1410 N N . SER A 1 179 ? 15.423 -11.409 29.882 1.00 44.28 179 SER A N 1
ATOM 1411 C CA . SER A 1 179 ? 15.125 -12.794 29.535 1.00 44.28 179 SER A CA 1
ATOM 1412 C C . SER A 1 179 ? 15.346 -13.650 30.781 1.00 44.28 179 SER A C 1
ATOM 1414 O O . SER A 1 179 ? 16.487 -13.883 31.182 1.00 44.28 179 SER A O 1
ATOM 1416 N N . SER A 1 180 ? 14.260 -14.058 31.428 1.00 49.28 180 SER A N 1
ATOM 1417 C CA . SER A 1 180 ? 14.270 -15.058 32.492 1.00 49.28 180 SER A CA 1
ATOM 1418 C C . SER A 1 180 ? 14.217 -16.457 31.881 1.00 49.28 180 SER A C 1
ATOM 1420 O O . SER A 1 180 ? 13.231 -16.767 31.220 1.00 49.28 180 SER A O 1
ATOM 1422 N N . GLY A 1 181 ? 15.237 -17.266 32.193 1.00 42.66 181 GLY A N 1
ATOM 1423 C CA . GLY A 1 181 ? 15.169 -18.732 32.302 1.00 42.66 181 GLY A CA 1
ATOM 1424 C C . GLY A 1 181 ? 15.103 -19.517 31.008 1.00 42.66 181 GLY A C 1
ATOM 1425 O O . GLY A 1 181 ? 13.970 -19.736 30.535 1.00 42.66 181 GLY A O 1
#